Protein AF-A0A220U7V9-F1 (afdb_monomer_lite)

Sequence (89 aa):
MDNRTKSLIGYGMEAVGQTMSAVANTPSAVRDKKLSSQLELWGNVLQGTGTALIADSEEELSFERLGNQLQSIGNLVTIMGLIPQLVIR

Radius of gyration: 14.24 Å; chains: 1; bounding box: 36×23×40 Å

Foldseek 3Di:
DALVVLLVQLVVLLVQLCVLLVQLPDCVNPVDVLSSLVSNLSSLVSNLSSLCSNLVSDPDDDPSSVVSNVSNVVSVVVNVVSVCVNPVD

Secondary structure (DSSP, 8-state):
--HHHHHHHHHHHHHHHHHHHHHHT-TTT---HHHHHHHHHHHHHHHHHHHHHHHHH--S--HHHHHHHHHHHHHHHHHHHHHHHHH--

Organism: NCBI:txid2017483

Structure (mmCIF, N/CA/C/O backbone):
data_AF-A0A220U7V9-F1
#
_entry.id   AF-A0A220U7V9-F1
#
loop_
_atom_site.group_PDB
_atom_site.id
_atom_site.type_symbol
_atom_site.label_atom_id
_atom_site.label_alt_id
_atom_site.label_comp_id
_atom_site.label_asym_id
_atom_site.label_entity_id
_atom_site.label_seq_id
_atom_site.pdbx_PDB_ins_code
_atom_site.Cartn_x
_atom_site.Cartn_y
_atom_site.Cartn_z
_atom_site.occupancy
_atom_site.B_iso_or_equiv
_atom_site.auth_seq_id
_atom_site.auth_comp_id
_atom_site.auth_asym_id
_atom_site.auth_atom_id
_atom_site.pdbx_PDB_model_num
ATOM 1 N N . MET A 1 1 ? 5.655 -14.953 -14.382 1.00 85.44 1 MET A N 1
ATOM 2 C CA . MET A 1 1 ? 4.628 -14.030 -14.906 1.00 85.44 1 MET A CA 1
ATOM 3 C C . MET A 1 1 ? 5.354 -12.975 -15.713 1.00 85.44 1 MET A C 1
ATOM 5 O O . MET A 1 1 ? 6.400 -12.543 -15.250 1.00 85.44 1 MET A O 1
ATOM 9 N N . ASP A 1 2 ? 4.874 -12.632 -16.905 1.00 96.62 2 ASP A N 1
ATOM 10 C CA . ASP A 1 2 ? 5.472 -11.571 -17.721 1.00 96.62 2 ASP A CA 1
ATOM 11 C C . ASP A 1 2 ? 5.160 -10.176 -17.149 1.00 96.62 2 ASP A C 1
ATOM 13 O O . ASP A 1 2 ? 4.224 -10.012 -16.358 1.00 96.62 2 ASP A O 1
ATOM 17 N N . ASN A 1 3 ? 5.932 -9.172 -17.568 1.00 97.12 3 ASN A N 1
ATOM 18 C CA . ASN A 1 3 ? 5.841 -7.808 -17.047 1.00 97.12 3 ASN A CA 1
ATOM 19 C C . ASN A 1 3 ? 4.473 -7.162 -17.297 1.00 97.12 3 ASN A C 1
ATOM 21 O O . ASN A 1 3 ? 3.952 -6.472 -16.423 1.00 97.12 3 ASN A O 1
ATOM 25 N N . ARG A 1 4 ? 3.820 -7.455 -18.428 1.00 97.25 4 ARG A N 1
ATOM 26 C CA . ARG A 1 4 ? 2.489 -6.909 -18.725 1.00 97.25 4 ARG A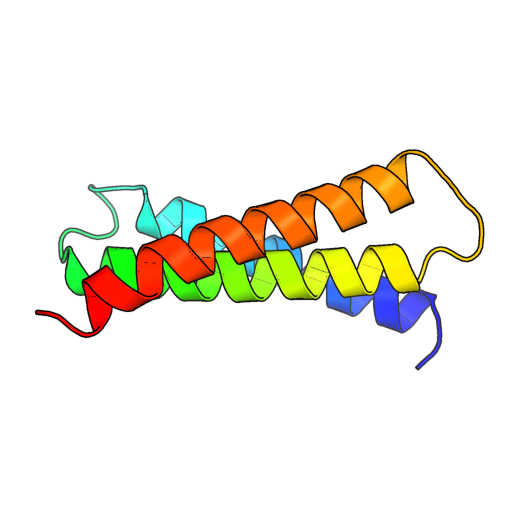 CA 1
ATOM 27 C C . ARG A 1 4 ? 1.435 -7.472 -17.778 1.00 97.25 4 ARG A C 1
ATOM 29 O O . ARG A 1 4 ? 0.645 -6.709 -17.224 1.00 97.25 4 ARG A O 1
ATOM 36 N N . THR A 1 5 ? 1.427 -8.785 -17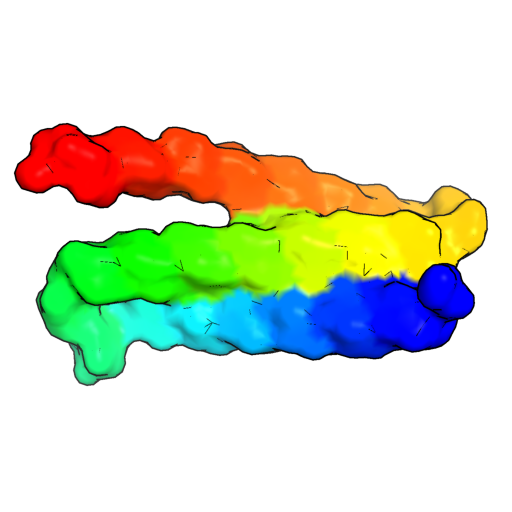.565 1.00 98.00 5 THR A N 1
ATOM 37 C CA . THR A 1 5 ? 0.501 -9.409 -16.607 1.00 98.00 5 THR A CA 1
ATOM 38 C C . THR A 1 5 ? 0.781 -8.928 -15.182 1.00 98.00 5 THR A C 1
ATOM 40 O O . THR A 1 5 ? -0.151 -8.657 -14.425 1.00 98.00 5 THR A O 1
ATOM 43 N N . LYS A 1 6 ? 2.059 -8.753 -14.828 1.00 97.69 6 LYS A N 1
ATOM 44 C CA . LYS A 1 6 ? 2.471 -8.245 -13.517 1.00 97.69 6 LYS A CA 1
ATOM 45 C C . LYS A 1 6 ? 1.981 -6.824 -13.252 1.00 97.69 6 LYS A C 1
ATOM 47 O O . LYS A 1 6 ? 1.374 -6.588 -12.210 1.00 97.69 6 LYS A O 1
ATOM 52 N N . SER A 1 7 ? 2.192 -5.927 -14.211 1.00 97.88 7 SER A N 1
ATOM 53 C CA . SER A 1 7 ? 1.713 -4.546 -14.172 1.00 97.88 7 SER A CA 1
ATOM 54 C C . SER A 1 7 ? 0.186 -4.488 -14.069 1.00 97.88 7 SER A C 1
ATOM 56 O O . SER A 1 7 ? -0.349 -3.795 -13.207 1.00 97.88 7 SER A O 1
ATOM 58 N N . LEU A 1 8 ? -0.532 -5.294 -14.862 1.00 98.38 8 LEU A N 1
ATOM 59 C CA . LEU A 1 8 ? -1.997 -5.326 -14.845 1.00 98.38 8 LEU A CA 1
ATOM 60 C C . LEU A 1 8 ? -2.563 -5.753 -13.482 1.00 98.38 8 LEU A C 1
ATOM 62 O O . LEU A 1 8 ? -3.487 -5.120 -12.971 1.00 98.38 8 LEU A O 1
ATOM 66 N N . ILE A 1 9 ? -2.009 -6.812 -12.884 1.00 98.56 9 ILE A N 1
ATOM 67 C CA . ILE A 1 9 ? -2.399 -7.239 -11.533 1.00 98.56 9 ILE A CA 1
ATOM 68 C C . ILE A 1 9 ? -2.020 -6.165 -10.514 1.00 98.56 9 ILE A C 1
ATOM 70 O O . ILE A 1 9 ? -2.825 -5.858 -9.637 1.00 98.56 9 ILE A O 1
ATOM 74 N N . GLY A 1 10 ? -0.833 -5.570 -10.650 1.00 98.62 10 GLY A N 1
ATOM 75 C CA . GLY A 1 10 ? -0.350 -4.508 -9.777 1.00 98.62 10 GLY A CA 1
ATOM 76 C C . GLY A 1 10 ? -1.292 -3.304 -9.729 1.00 98.62 10 GLY A C 1
ATOM 77 O O . GLY A 1 10 ? -1.773 -2.959 -8.650 1.00 98.62 10 GLY A O 1
ATOM 78 N N . TYR A 1 11 ? -1.654 -2.744 -10.887 1.00 98.69 11 TYR A N 1
ATOM 79 C CA . TYR A 1 11 ? -2.620 -1.642 -10.976 1.00 98.69 11 TYR A CA 1
ATOM 80 C C . TYR A 1 11 ? -4.012 -2.042 -10.477 1.00 98.69 11 TYR A C 1
ATOM 82 O O . TYR A 1 11 ? -4.690 -1.245 -9.832 1.00 98.69 11 TYR A O 1
ATOM 90 N N . GLY A 1 12 ? -4.447 -3.282 -10.726 1.00 98.75 12 GLY A N 1
ATOM 91 C CA . GLY A 1 12 ? -5.713 -3.788 -10.193 1.00 98.75 12 GLY A CA 1
ATOM 92 C C . GLY A 1 12 ? -5.733 -3.819 -8.661 1.00 98.75 12 GLY A C 1
ATOM 93 O O . GLY A 1 12 ? -6.688 -3.347 -8.043 1.00 98.75 12 GLY A O 1
ATOM 94 N N . MET A 1 13 ? -4.667 -4.332 -8.040 1.00 98.75 13 MET A N 1
ATOM 95 C CA . MET A 1 13 ? -4.520 -4.347 -6.582 1.00 98.75 13 MET A CA 1
ATOM 96 C C . MET A 1 13 ? -4.442 -2.931 -6.014 1.00 98.75 13 MET A C 1
ATOM 98 O O . MET A 1 13 ? -5.112 -2.639 -5.024 1.00 98.75 13 MET A O 1
ATOM 102 N N . GLU A 1 14 ? -3.682 -2.045 -6.658 1.00 98.75 14 GLU A N 1
ATOM 103 C CA . GLU A 1 14 ? -3.576 -0.652 -6.237 1.00 98.75 14 GLU A CA 1
ATOM 104 C C . GLU A 1 14 ? -4.937 0.050 -6.267 1.00 98.75 14 GLU A C 1
ATOM 106 O O . GLU A 1 14 ? -5.343 0.637 -5.265 1.00 98.75 14 GLU A O 1
ATOM 111 N N . ALA A 1 15 ? -5.688 -0.077 -7.363 1.00 98.75 15 ALA A N 1
ATOM 112 C CA . ALA A 1 15 ? -6.999 0.551 -7.512 1.00 98.75 15 ALA A CA 1
ATOM 113 C C . ALA A 1 15 ? -8.018 0.053 -6.472 1.00 98.75 15 ALA A C 1
ATOM 115 O O . ALA A 1 15 ? -8.745 0.852 -5.867 1.00 98.75 15 ALA A O 1
ATOM 116 N N . VAL A 1 16 ? -8.062 -1.262 -6.222 1.00 98.75 16 VAL A N 1
ATOM 117 C CA . VAL A 1 16 ? -8.923 -1.833 -5.174 1.00 98.75 16 VAL A CA 1
ATOM 118 C C . VAL A 1 16 ? -8.500 -1.309 -3.804 1.00 98.75 16 VAL A C 1
ATOM 120 O O . VAL A 1 16 ? -9.350 -0.875 -3.026 1.00 98.75 16 VAL A O 1
ATOM 123 N N . GLY A 1 17 ? -7.197 -1.289 -3.521 1.00 98.69 17 GLY A N 1
ATOM 124 C CA . GLY A 1 17 ? -6.678 -0.802 -2.251 1.00 98.69 17 GLY A CA 1
ATOM 125 C C . GLY A 1 17 ? -6.970 0.683 -2.012 1.00 98.69 17 GLY A C 1
ATOM 126 O O . GLY A 1 17 ? -7.450 1.030 -0.932 1.00 98.69 17 GLY A O 1
ATOM 127 N N . GLN A 1 18 ? -6.782 1.542 -3.022 1.00 98.50 18 GLN A N 1
ATOM 128 C CA . GLN A 1 18 ? -7.126 2.969 -2.952 1.00 98.50 18 GLN A CA 1
ATOM 129 C C . GLN A 1 18 ? -8.621 3.164 -2.677 1.00 98.50 18 GLN A C 1
ATOM 131 O O . GLN A 1 18 ? -9.005 3.978 -1.838 1.00 98.50 18 GLN A O 1
ATOM 136 N N . THR A 1 19 ? -9.473 2.370 -3.331 1.00 98.50 19 THR A N 1
ATOM 137 C CA . THR A 1 19 ? -10.924 2.415 -3.110 1.00 98.50 19 THR A CA 1
ATOM 138 C C . THR A 1 19 ? -11.281 2.017 -1.677 1.00 98.50 19 THR A C 1
ATOM 140 O O . THR A 1 19 ? -12.082 2.691 -1.029 1.00 98.50 19 THR A O 1
ATOM 143 N N . MET A 1 20 ? -10.666 0.955 -1.147 1.00 98.38 20 MET A N 1
ATOM 144 C CA . MET A 1 20 ? -10.883 0.518 0.236 1.00 98.38 20 MET A CA 1
ATOM 145 C C . MET A 1 20 ? -10.450 1.579 1.251 1.00 98.38 20 MET A C 1
ATOM 147 O O . MET A 1 20 ? -11.228 1.885 2.155 1.00 98.38 20 MET A O 1
ATOM 151 N N . SER A 1 21 ? -9.270 2.182 1.079 1.00 98.00 21 SER A N 1
ATOM 152 C CA . SER A 1 21 ? -8.801 3.285 1.930 1.00 98.00 21 SER A CA 1
ATOM 153 C C . SER A 1 21 ? -9.715 4.512 1.834 1.00 98.00 21 SER A C 1
ATOM 155 O O . SER A 1 21 ? -10.044 5.128 2.848 1.00 98.00 21 SER A O 1
ATOM 157 N N . ALA A 1 22 ? -10.213 4.857 0.644 1.00 98.06 22 ALA A N 1
ATOM 158 C CA . ALA A 1 22 ? -11.168 5.956 0.489 1.00 98.06 22 ALA A CA 1
ATOM 159 C C . ALA A 1 22 ? -12.480 5.695 1.256 1.00 98.06 22 ALA A C 1
ATOM 161 O O . ALA A 1 22 ? -12.987 6.580 1.953 1.00 98.06 22 ALA A O 1
ATOM 162 N N . VAL A 1 23 ? -13.007 4.467 1.185 1.00 97.94 23 VAL A N 1
ATOM 163 C CA . VAL A 1 23 ? -14.198 4.053 1.947 1.00 97.94 23 VAL A CA 1
ATOM 164 C C . VAL A 1 23 ? -13.924 4.072 3.454 1.00 97.94 23 VAL A C 1
ATOM 166 O O . VAL A 1 23 ? -14.743 4.594 4.212 1.00 97.94 23 VAL A O 1
ATOM 169 N N . ALA A 1 24 ? -12.770 3.561 3.892 1.00 96.88 24 ALA A N 1
ATOM 170 C CA . ALA A 1 24 ? -12.361 3.537 5.296 1.00 96.88 24 ALA A CA 1
ATOM 171 C C . ALA A 1 24 ? -12.310 4.938 5.923 1.00 96.88 24 ALA A C 1
ATOM 173 O O . ALA A 1 24 ? -12.745 5.121 7.063 1.00 96.88 24 ALA A O 1
ATOM 174 N N . ASN A 1 25 ? -11.824 5.918 5.157 1.00 95.69 25 ASN A N 1
ATOM 175 C CA . ASN A 1 25 ? -11.661 7.308 5.579 1.00 95.69 25 ASN A CA 1
ATOM 176 C C . ASN A 1 25 ? -12.908 8.179 5.351 1.00 95.69 25 ASN A C 1
ATOM 178 O O . ASN A 1 25 ? -12.848 9.389 5.566 1.00 95.69 25 ASN A O 1
ATOM 182 N N . THR A 1 26 ? -14.045 7.595 4.951 1.00 97.38 26 THR A N 1
ATOM 183 C CA . THR A 1 26 ? -15.318 8.307 4.755 1.00 97.38 26 THR A CA 1
ATOM 184 C C . THR A 1 26 ? -16.295 7.981 5.898 1.00 97.38 26 THR A C 1
ATOM 186 O O . THR A 1 26 ? -16.981 6.956 5.844 1.00 97.38 26 THR A O 1
ATOM 189 N N . PRO A 1 27 ? -16.443 8.843 6.930 1.00 90.94 27 PRO A N 1
ATOM 190 C CA . PRO A 1 27 ? -17.253 8.525 8.115 1.00 90.94 27 PRO A CA 1
ATOM 191 C C . PRO A 1 27 ? -18.744 8.299 7.830 1.00 90.94 27 PRO A C 1
ATOM 193 O O . PRO A 1 27 ? -19.427 7.614 8.591 1.00 90.94 27 PRO A O 1
ATOM 196 N N . SER A 1 28 ? -19.270 8.883 6.748 1.00 95.06 28 SER A N 1
ATOM 197 C CA . SER A 1 28 ? -20.646 8.651 6.294 1.00 95.06 28 SER A CA 1
ATOM 198 C C . SER A 1 28 ? -20.845 7.262 5.679 1.00 95.06 28 SER A C 1
ATOM 200 O O . SER A 1 28 ? -21.964 6.757 5.718 1.00 95.06 28 SER A O 1
ATOM 202 N N . ALA A 1 29 ? -19.785 6.638 5.154 1.00 93.94 29 ALA A N 1
ATOM 203 C CA . ALA A 1 29 ? -19.814 5.289 4.591 1.00 93.94 29 ALA A CA 1
ATOM 204 C C . ALA A 1 29 ? -19.564 4.219 5.665 1.00 93.94 29 ALA A C 1
ATOM 206 O O . ALA A 1 29 ? -20.261 3.206 5.698 1.00 93.94 29 ALA A O 1
ATOM 207 N N . VAL A 1 30 ? -18.606 4.451 6.571 1.00 94.81 30 VAL A N 1
ATOM 208 C CA . VAL A 1 30 ? -18.236 3.499 7.630 1.00 94.81 30 VAL A CA 1
ATOM 209 C C . VAL A 1 30 ? -18.203 4.201 8.985 1.00 94.81 30 VAL A C 1
ATOM 211 O O . VAL A 1 30 ? -17.301 4.975 9.290 1.00 94.81 30 VAL A O 1
ATOM 214 N N . ARG A 1 31 ? -19.200 3.907 9.828 1.00 93.50 31 ARG A N 1
ATOM 215 C CA . ARG A 1 31 ? -19.321 4.487 11.182 1.00 93.50 31 ARG A CA 1
ATOM 216 C C . ARG A 1 31 ? -18.605 3.656 12.250 1.00 93.50 31 ARG A C 1
ATOM 218 O O . ARG A 1 31 ? -18.230 4.186 13.294 1.00 93.50 31 ARG A O 1
ATOM 225 N N . ASP A 1 32 ? -18.432 2.360 11.999 1.00 94.69 32 ASP A N 1
ATOM 226 C CA . ASP A 1 32 ? -17.705 1.457 12.887 1.00 94.69 32 ASP A CA 1
ATOM 227 C C . ASP A 1 32 ? -16.195 1.708 12.757 1.00 94.69 32 ASP A C 1
ATOM 229 O O . ASP A 1 32 ? -15.589 1.472 11.711 1.00 94.69 32 ASP A O 1
ATOM 233 N N . LYS A 1 33 ? -15.579 2.172 13.849 1.00 91.88 33 LYS A N 1
ATOM 234 C CA . LYS A 1 33 ? -14.144 2.481 13.893 1.00 91.88 33 LYS A CA 1
ATOM 235 C C . LYS A 1 33 ? -13.260 1.250 13.679 1.00 91.88 33 LYS A C 1
ATOM 237 O O . LYS A 1 33 ? -12.187 1.388 13.107 1.00 91.88 33 LYS A O 1
ATOM 242 N N . LYS A 1 34 ? -13.678 0.065 14.134 1.00 92.38 34 LYS A N 1
ATOM 243 C CA . LYS A 1 34 ? -12.928 -1.182 13.933 1.00 92.38 34 LYS A CA 1
ATOM 244 C C . LYS A 1 34 ? -12.968 -1.588 12.465 1.00 92.38 34 LYS A C 1
ATOM 246 O O . LYS A 1 34 ? -11.922 -1.909 11.908 1.00 92.38 34 LYS A O 1
ATOM 251 N N . LEU A 1 35 ? -14.144 -1.520 11.837 1.00 94.56 35 LEU A N 1
ATOM 252 C CA . LEU A 1 35 ? -14.283 -1.805 10.408 1.00 94.56 35 LEU A CA 1
ATOM 253 C C . LEU A 1 35 ? -13.495 -0.800 9.555 1.00 94.56 35 LEU A C 1
ATOM 255 O O . LEU A 1 35 ? -12.789 -1.212 8.642 1.00 94.56 35 LEU A O 1
ATOM 259 N N . SER A 1 36 ? -13.553 0.493 9.890 1.00 96.06 36 SER A N 1
ATOM 260 C CA . SER A 1 36 ? -12.754 1.537 9.230 1.00 96.06 36 SER A CA 1
ATOM 261 C C . SER A 1 36 ? -11.253 1.224 9.312 1.00 96.06 36 SER A C 1
ATOM 263 O O . SER A 1 36 ? -10.599 1.133 8.277 1.00 96.06 36 SER A O 1
ATOM 265 N N . SER A 1 37 ? -10.712 0.918 10.499 1.00 95.69 37 SER A N 1
ATOM 266 C CA . SER A 1 37 ? -9.293 0.551 10.640 1.00 95.69 37 SER A CA 1
ATOM 267 C C . SER A 1 37 ? -8.910 -0.734 9.892 1.00 95.69 37 SER A C 1
ATOM 269 O O . SER A 1 37 ? -7.791 -0.838 9.395 1.00 95.69 37 SER A O 1
ATOM 271 N N . GLN A 1 38 ? -9.811 -1.716 9.792 1.00 96.12 38 GLN A N 1
ATOM 272 C CA . GLN A 1 38 ? -9.561 -2.941 9.022 1.00 96.12 38 GLN A CA 1
ATOM 273 C C . GLN A 1 38 ? -9.553 -2.687 7.512 1.00 96.12 38 GLN A C 1
ATOM 275 O O . GLN A 1 38 ? -8.686 -3.213 6.816 1.00 96.12 38 GLN A O 1
ATOM 280 N N . LEU A 1 39 ? -10.493 -1.885 7.007 1.00 97.62 39 LEU A N 1
ATOM 281 C CA . LEU A 1 39 ? -10.536 -1.494 5.598 1.00 97.62 39 LEU A CA 1
ATOM 282 C C . LEU A 1 39 ? -9.310 -0.663 5.220 1.00 97.62 39 LEU A C 1
ATOM 284 O O . LEU A 1 39 ? -8.731 -0.904 4.166 1.00 97.62 39 LEU A O 1
ATOM 288 N N . GLU A 1 40 ? -8.874 0.238 6.101 1.00 97.88 40 GLU A N 1
ATOM 289 C CA . GLU A 1 40 ? -7.650 1.014 5.906 1.00 97.88 40 GLU A CA 1
ATOM 290 C C . GLU A 1 40 ? -6.413 0.104 5.871 1.00 97.88 40 GLU A C 1
ATOM 292 O O . GLU A 1 40 ? -5.580 0.232 4.973 1.00 97.88 40 GLU A O 1
ATOM 297 N N . LEU A 1 41 ? -6.312 -0.869 6.788 1.00 98.06 41 LEU A N 1
ATOM 298 C CA . LEU A 1 41 ? -5.210 -1.836 6.801 1.00 98.06 41 LEU A CA 1
ATOM 299 C C . LEU A 1 41 ? -5.138 -2.615 5.481 1.00 98.06 41 LEU A C 1
ATOM 301 O O . LEU A 1 41 ? -4.086 -2.653 4.845 1.00 98.06 41 LEU A O 1
ATOM 305 N N . TRP A 1 42 ? -6.247 -3.223 5.058 1.00 98.38 42 TRP A N 1
ATOM 306 C CA . TRP A 1 42 ? -6.281 -3.997 3.816 1.00 98.38 42 TRP A CA 1
ATOM 307 C C . TRP A 1 42 ? -6.097 -3.122 2.573 1.00 98.38 42 TRP A C 1
ATOM 309 O O . TRP A 1 42 ? -5.432 -3.550 1.630 1.00 98.38 42 TRP A O 1
ATOM 319 N N . GLY A 1 43 ? -6.609 -1.889 2.591 1.00 98.62 43 GLY A N 1
ATOM 320 C CA . GLY A 1 43 ? -6.391 -0.903 1.538 1.00 98.62 43 GLY A CA 1
ATOM 321 C C . GLY A 1 43 ? -4.909 -0.598 1.328 1.00 98.62 43 GLY A C 1
ATOM 322 O O . GLY A 1 43 ? -4.431 -0.649 0.193 1.00 98.62 43 GLY A O 1
ATOM 323 N N . ASN A 1 44 ? -4.160 -0.377 2.414 1.00 98.62 44 ASN A N 1
ATOM 324 C CA . ASN A 1 44 ? -2.712 -0.151 2.354 1.00 98.62 44 ASN A CA 1
ATOM 325 C C . ASN A 1 44 ? -1.938 -1.424 1.966 1.00 98.62 44 ASN A C 1
ATOM 327 O O . ASN A 1 44 ? -0.967 -1.343 1.218 1.00 98.62 44 ASN A O 1
ATOM 331 N N . VAL A 1 45 ? -2.361 -2.616 2.413 1.00 98.62 45 VAL A N 1
ATOM 332 C CA . VAL A 1 45 ? -1.739 -3.894 1.994 1.00 98.62 45 VAL A CA 1
ATOM 333 C C . VAL A 1 45 ? -1.846 -4.085 0.481 1.00 98.62 45 VAL A C 1
ATOM 335 O O . VAL A 1 45 ? -0.852 -4.416 -0.174 1.00 98.62 45 VAL A O 1
ATOM 338 N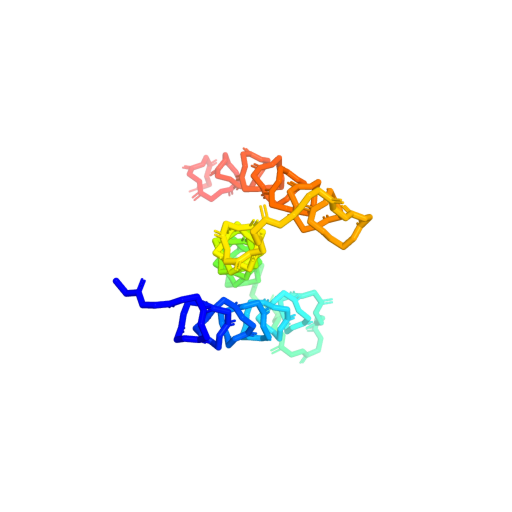 N . LEU A 1 46 ? -3.033 -3.859 -0.085 1.00 98.81 46 LEU A N 1
ATOM 339 C CA . LEU A 1 46 ? -3.271 -4.011 -1.519 1.00 98.81 46 LEU A CA 1
ATOM 340 C C . LEU A 1 46 ? -2.526 -2.953 -2.340 1.00 98.81 46 LEU A C 1
ATOM 342 O O . LEU A 1 46 ? -1.878 -3.316 -3.318 1.00 98.81 46 LEU A O 1
ATOM 346 N N . GLN A 1 47 ? -2.533 -1.687 -1.911 1.00 98.69 47 GLN A N 1
ATOM 347 C CA . GLN A 1 47 ? -1.748 -0.621 -2.547 1.00 98.69 47 GLN A CA 1
ATOM 348 C C . GLN A 1 47 ? -0.246 -0.892 -2.483 1.00 98.69 47 GLN A C 1
ATOM 350 O O . GLN A 1 47 ? 0.431 -0.841 -3.508 1.00 98.69 47 GLN A O 1
ATOM 355 N N . GLY A 1 48 ? 0.284 -1.241 -1.308 1.00 98.69 48 GLY A N 1
ATOM 356 C CA . GLY A 1 48 ? 1.710 -1.508 -1.132 1.00 98.69 48 GLY A CA 1
ATOM 357 C C . GLY A 1 48 ? 2.195 -2.704 -1.948 1.00 98.69 48 GLY A C 1
ATOM 358 O O . GLY A 1 48 ? 3.280 -2.660 -2.529 1.00 98.69 48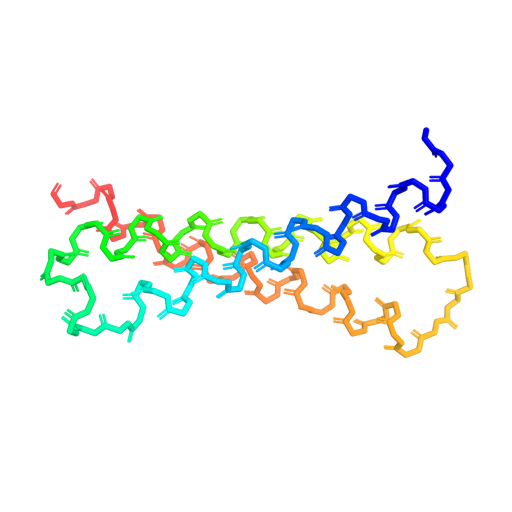 GLY A O 1
ATOM 359 N N . THR A 1 49 ? 1.370 -3.747 -2.057 1.00 98.56 49 THR A N 1
ATOM 360 C CA . THR A 1 49 ? 1.679 -4.916 -2.890 1.00 98.56 49 THR A CA 1
ATOM 361 C C . THR A 1 49 ? 1.543 -4.592 -4.377 1.00 98.56 49 THR A C 1
ATOM 363 O O . THR A 1 49 ? 2.417 -4.951 -5.162 1.00 98.56 49 THR A O 1
ATOM 366 N N . GLY A 1 50 ? 0.473 -3.894 -4.771 1.00 98.62 50 GLY A N 1
ATOM 367 C CA . GLY A 1 50 ? 0.211 -3.525 -6.161 1.00 98.62 50 GLY A CA 1
ATOM 368 C C . GLY A 1 50 ? 1.324 -2.662 -6.750 1.00 98.62 50 GLY A C 1
ATOM 369 O O . GLY A 1 50 ? 1.877 -2.988 -7.796 1.00 98.62 50 GLY A O 1
ATOM 370 N N . THR A 1 51 ? 1.737 -1.636 -6.013 1.00 98.56 51 THR A N 1
ATOM 371 C CA . THR A 1 51 ? 2.806 -0.700 -6.406 1.00 98.56 51 THR A CA 1
ATOM 372 C C . THR A 1 51 ? 4.182 -1.361 -6.435 1.00 98.56 51 THR A C 1
ATOM 374 O O . THR A 1 51 ? 4.969 -1.098 -7.342 1.00 98.56 51 THR A O 1
ATOM 377 N N . ALA A 1 52 ? 4.452 -2.324 -5.545 1.00 98.44 52 ALA A N 1
ATOM 378 C CA . ALA A 1 52 ? 5.648 -3.162 -5.644 1.00 98.44 52 ALA A CA 1
ATOM 379 C C . ALA A 1 52 ? 5.643 -4.050 -6.902 1.00 98.44 52 ALA A C 1
ATOM 381 O O . ALA A 1 52 ? 6.680 -4.219 -7.544 1.00 98.44 52 ALA A O 1
ATOM 382 N N . LEU A 1 53 ? 4.487 -4.617 -7.276 1.00 98.50 53 LEU A N 1
ATOM 383 C CA . LEU A 1 53 ? 4.361 -5.408 -8.503 1.00 98.50 53 LEU A CA 1
ATOM 384 C C . LEU A 1 53 ? 4.578 -4.544 -9.751 1.00 98.50 53 LEU A C 1
ATOM 386 O O . LEU A 1 53 ? 5.287 -4.994 -10.650 1.00 98.50 53 LEU A O 1
ATOM 390 N N . ILE A 1 54 ? 4.021 -3.327 -9.789 1.00 98.56 54 ILE A N 1
ATOM 391 C CA . ILE A 1 54 ? 4.227 -2.371 -10.890 1.00 98.56 54 ILE A CA 1
ATOM 392 C C . ILE A 1 54 ? 5.717 -2.021 -10.994 1.00 98.56 54 ILE A C 1
ATOM 394 O O . ILE A 1 54 ? 6.315 -2.244 -12.045 1.00 98.56 54 ILE A O 1
ATOM 398 N N . ALA A 1 55 ? 6.350 -1.616 -9.889 1.00 98.25 55 ALA A N 1
ATOM 399 C CA . ALA A 1 55 ? 7.770 -1.265 -9.869 1.00 98.25 55 ALA A CA 1
ATOM 400 C C . ALA A 1 55 ? 8.705 -2.406 -10.303 1.00 98.25 55 ALA A C 1
ATOM 402 O O . ALA A 1 55 ? 9.783 -2.154 -10.843 1.00 98.25 55 ALA A O 1
ATOM 403 N N . ASP A 1 56 ? 8.342 -3.660 -10.029 1.00 97.81 56 ASP A N 1
ATOM 404 C CA . ASP A 1 56 ? 9.132 -4.819 -10.459 1.00 97.81 56 ASP A CA 1
ATOM 405 C C . ASP A 1 56 ? 8.821 -5.252 -11.901 1.00 97.81 56 ASP A C 1
ATOM 407 O O . ASP A 1 56 ? 9.600 -5.984 -12.500 1.00 97.81 56 ASP A O 1
ATOM 411 N N . SER A 1 57 ? 7.705 -4.794 -12.478 1.00 97.88 57 SER A N 1
ATOM 412 C CA . SER A 1 57 ? 7.399 -4.987 -13.903 1.00 97.88 57 SER A CA 1
ATOM 413 C C . SER A 1 57 ? 8.106 -3.986 -14.823 1.00 97.88 57 SER A C 1
ATOM 415 O O . SER A 1 57 ? 8.205 -4.226 -16.025 1.00 97.88 57 SER A O 1
ATOM 417 N N . GLU A 1 58 ? 8.603 -2.879 -14.271 1.00 96.75 58 GLU A N 1
ATOM 418 C CA . GLU A 1 58 ? 9.378 -1.872 -14.992 1.00 96.75 58 GLU A CA 1
ATOM 419 C C . GLU A 1 58 ? 10.845 -2.312 -15.111 1.00 96.75 58 GLU A C 1
ATOM 421 O O . GLU A 1 58 ? 11.563 -2.423 -14.116 1.00 96.75 58 GLU A O 1
ATOM 426 N N . GLU A 1 59 ? 11.304 -2.570 -16.337 1.00 92.62 59 GLU A N 1
ATOM 427 C CA . GLU A 1 59 ? 12.653 -3.097 -16.587 1.00 92.62 59 GLU A CA 1
ATOM 428 C C . GLU A 1 59 ? 13.740 -2.045 -16.330 1.00 92.62 59 GLU A C 1
ATOM 430 O O . GLU A 1 59 ? 14.740 -2.317 -15.658 1.00 92.62 59 GLU A O 1
ATOM 435 N N . GLU A 1 60 ? 13.519 -0.822 -16.805 1.00 94.38 60 GLU A N 1
ATOM 436 C CA . GLU A 1 60 ? 14.459 0.287 -16.667 1.00 94.38 60 GLU A CA 1
ATOM 437 C C . GLU A 1 60 ? 14.269 1.044 -15.346 1.00 94.38 60 GLU A C 1
ATOM 439 O O . GLU A 1 60 ? 13.247 0.940 -14.663 1.00 94.38 60 GLU A O 1
ATOM 444 N N . LEU A 1 61 ? 15.286 1.808 -14.948 1.00 94.38 61 LEU A N 1
ATOM 445 C CA . LEU A 1 61 ? 15.136 2.777 -13.868 1.00 94.38 61 LEU A CA 1
ATOM 446 C C . LEU A 1 61 ? 14.422 4.013 -14.415 1.00 94.38 61 LEU A C 1
ATOM 448 O O . LEU A 1 61 ? 14.946 4.705 -15.284 1.00 94.38 61 LEU A O 1
ATOM 452 N N . SER A 1 62 ? 13.244 4.300 -13.872 1.00 96.69 62 SER A N 1
ATOM 453 C CA . SER A 1 62 ? 12.424 5.452 -14.229 1.00 96.69 62 SER A CA 1
ATOM 454 C C . SER A 1 62 ? 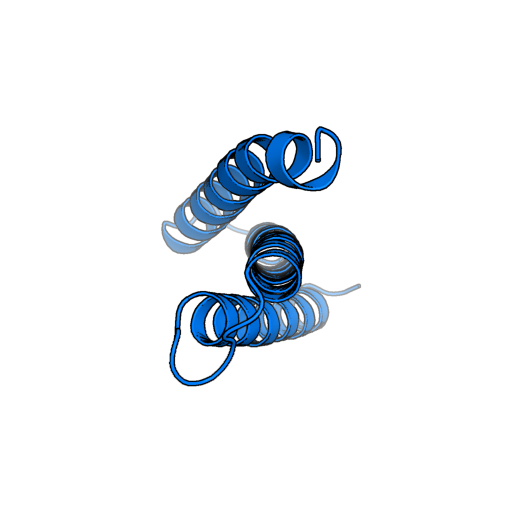11.983 6.196 -12.960 1.00 96.69 62 SER A C 1
ATOM 456 O O . SER A 1 62 ? 12.038 5.660 -11.847 1.00 96.69 62 SER A O 1
ATOM 458 N N . PHE A 1 63 ? 11.529 7.443 -13.106 1.00 97.88 63 PHE A N 1
ATOM 459 C CA . PHE A 1 63 ? 10.894 8.152 -11.990 1.00 97.88 63 PHE A CA 1
ATOM 460 C C . PHE A 1 63 ? 9.579 7.496 -11.557 1.00 97.88 63 PHE A C 1
ATOM 462 O O . PHE A 1 63 ? 9.227 7.583 -10.383 1.00 97.88 63 PHE A O 1
ATOM 469 N N . GLU A 1 64 ? 8.889 6.813 -12.472 1.00 97.12 64 GLU A N 1
ATOM 470 C CA . GLU A 1 64 ? 7.686 6.041 -12.164 1.00 97.12 64 GLU A CA 1
ATOM 471 C C . GLU A 1 64 ? 8.030 4.855 -11.255 1.00 97.12 64 GLU A C 1
ATOM 473 O O . GLU A 1 64 ? 7.484 4.756 -10.157 1.00 97.12 64 GLU A O 1
ATOM 478 N N . ARG A 1 65 ? 9.053 4.065 -11.606 1.00 98.06 65 ARG A N 1
ATOM 479 C CA . ARG A 1 65 ? 9.562 2.952 -10.796 1.00 98.06 65 ARG A CA 1
ATOM 480 C C . ARG A 1 65 ? 9.930 3.386 -9.388 1.00 98.06 65 ARG A C 1
ATOM 482 O O . ARG A 1 65 ? 9.568 2.725 -8.416 1.00 98.06 65 ARG A O 1
ATOM 489 N N . LEU A 1 66 ? 10.662 4.495 -9.272 1.00 98.38 66 LEU A N 1
ATOM 490 C CA . LEU A 1 66 ? 11.056 5.053 -7.977 1.00 98.38 66 LEU A CA 1
ATOM 491 C C . LEU A 1 66 ? 9.840 5.535 -7.178 1.00 98.38 66 LEU A C 1
ATOM 493 O O . LEU A 1 66 ? 9.776 5.296 -5.972 1.00 98.38 66 LEU A O 1
ATOM 497 N N . GLY A 1 67 ? 8.868 6.169 -7.837 1.00 98.44 67 GLY A N 1
ATOM 498 C CA . GLY A 1 67 ? 7.602 6.570 -7.223 1.00 98.44 67 GLY A CA 1
ATOM 499 C C . GLY A 1 67 ? 6.817 5.373 -6.686 1.00 98.44 67 GLY A C 1
ATOM 500 O O . GLY A 1 67 ? 6.419 5.376 -5.523 1.00 98.44 67 GLY A O 1
ATOM 501 N N . ASN A 1 68 ? 6.694 4.317 -7.488 1.00 98.44 68 ASN A N 1
ATOM 502 C CA . ASN A 1 68 ? 6.015 3.073 -7.131 1.00 98.44 68 ASN A CA 1
ATOM 503 C C . ASN A 1 68 ? 6.701 2.363 -5.947 1.00 98.44 68 ASN A C 1
ATOM 505 O O . ASN A 1 68 ? 6.038 1.906 -5.014 1.00 98.44 68 ASN A O 1
ATOM 509 N N . GLN A 1 69 ? 8.039 2.336 -5.915 1.00 98.56 69 GLN A N 1
ATOM 510 C CA . GLN A 1 69 ? 8.796 1.819 -4.765 1.00 98.56 69 GLN A CA 1
ATOM 511 C C . GLN A 1 69 ? 8.566 2.658 -3.503 1.00 98.56 69 GLN A C 1
ATOM 513 O O . GLN A 1 69 ? 8.311 2.105 -2.430 1.00 98.56 69 GLN A O 1
ATOM 518 N N . LEU A 1 70 ? 8.626 3.987 -3.622 1.00 98.69 70 LEU A N 1
ATOM 519 C CA . LEU A 1 70 ? 8.404 4.897 -2.500 1.00 98.69 70 LEU A CA 1
ATOM 520 C C . LEU A 1 70 ? 6.984 4.754 -1.938 1.00 98.69 70 LEU A C 1
ATOM 522 O O . LEU A 1 70 ? 6.807 4.711 -0.721 1.00 98.69 70 LEU A O 1
ATOM 526 N N . GLN A 1 71 ? 5.983 4.624 -2.808 1.00 98.44 71 GLN A N 1
ATOM 527 C CA . GLN A 1 71 ? 4.593 4.401 -2.422 1.00 98.44 71 GLN A CA 1
ATOM 528 C C . GLN A 1 71 ? 4.419 3.056 -1.708 1.00 98.44 71 GLN A C 1
ATOM 530 O O . GLN A 1 71 ? 3.745 2.993 -0.677 1.00 98.44 71 GLN A O 1
ATOM 535 N N . SER A 1 72 ? 5.067 1.992 -2.187 1.00 98.62 72 SER A N 1
ATOM 536 C CA . SER A 1 72 ? 5.056 0.687 -1.522 1.00 98.62 72 SER A CA 1
ATOM 537 C C . SER A 1 72 ? 5.644 0.748 -0.106 1.00 98.62 72 SER A C 1
ATOM 539 O O . SER A 1 72 ? 5.025 0.275 0.852 1.00 98.62 72 SER A O 1
ATOM 541 N N . ILE A 1 73 ? 6.780 1.432 0.058 1.00 98.69 73 ILE A N 1
ATOM 542 C CA . ILE A 1 73 ? 7.396 1.681 1.370 1.00 98.69 73 ILE A CA 1
ATOM 543 C C . ILE A 1 73 ? 6.471 2.519 2.264 1.00 98.69 73 ILE A C 1
ATOM 545 O O . ILE A 1 73 ? 6.284 2.183 3.434 1.00 98.69 73 ILE A O 1
ATOM 549 N N . GLY A 1 74 ? 5.857 3.579 1.733 1.00 98.56 74 GLY A N 1
ATOM 550 C CA . GLY A 1 74 ? 4.911 4.410 2.481 1.00 98.56 74 GLY A CA 1
ATOM 551 C C . GLY A 1 74 ? 3.723 3.607 3.018 1.00 98.56 74 GLY A C 1
ATOM 552 O O . GLY A 1 74 ? 3.388 3.714 4.198 1.00 98.56 74 GLY A O 1
ATOM 553 N N . ASN A 1 75 ? 3.153 2.724 2.193 1.00 98.50 75 ASN A N 1
ATOM 554 C CA . ASN A 1 75 ? 2.085 1.815 2.613 1.00 98.50 75 ASN A CA 1
ATOM 555 C C . ASN A 1 75 ? 2.544 0.860 3.730 1.00 98.50 75 ASN A C 1
ATOM 557 O O . ASN A 1 75 ? 1.802 0.641 4.688 1.00 98.50 75 ASN A O 1
ATOM 561 N N . LEU A 1 76 ? 3.772 0.329 3.666 1.00 97.94 76 LEU A N 1
ATOM 562 C CA . LEU A 1 76 ? 4.335 -0.501 4.742 1.00 97.94 76 LEU A CA 1
ATOM 563 C C . LEU A 1 76 ? 4.442 0.260 6.068 1.00 97.94 76 LEU A C 1
ATOM 565 O O . LEU A 1 76 ? 4.104 -0.291 7.118 1.00 97.94 76 LEU A O 1
ATOM 569 N N . VAL A 1 77 ? 4.861 1.528 6.034 1.00 98.12 77 VAL A N 1
ATOM 570 C CA . VAL A 1 77 ? 4.904 2.383 7.232 1.00 98.12 77 VAL A CA 1
ATOM 571 C C . VAL A 1 77 ? 3.506 2.552 7.833 1.00 98.12 77 VAL A C 1
ATOM 573 O O . VAL A 1 77 ? 3.339 2.376 9.042 1.00 98.12 77 VAL A O 1
ATOM 576 N N . THR A 1 78 ? 2.490 2.806 7.005 1.00 97.19 78 THR A N 1
ATOM 577 C CA . THR A 1 78 ? 1.095 2.902 7.460 1.00 97.19 78 THR A CA 1
ATOM 578 C C . THR A 1 78 ? 0.603 1.591 8.080 1.00 97.19 78 THR A C 1
ATOM 580 O O . THR A 1 78 ? 0.048 1.602 9.180 1.00 97.19 78 THR A O 1
ATOM 583 N N . ILE A 1 79 ? 0.863 0.447 7.436 1.00 97.44 79 ILE A N 1
ATOM 584 C CA . ILE A 1 79 ? 0.501 -0.890 7.943 1.00 97.44 79 ILE A CA 1
ATOM 585 C C . ILE A 1 79 ? 1.100 -1.127 9.334 1.00 97.44 79 ILE A C 1
ATOM 587 O O . ILE A 1 79 ? 0.384 -1.536 10.252 1.00 97.44 79 ILE A O 1
ATOM 591 N N . MET A 1 80 ? 2.389 -0.820 9.517 1.00 96.62 80 MET A N 1
ATOM 592 C CA . MET A 1 80 ? 3.059 -0.952 10.815 1.00 96.62 80 MET A CA 1
ATOM 593 C C . MET A 1 80 ? 2.414 -0.075 11.897 1.00 96.62 80 ME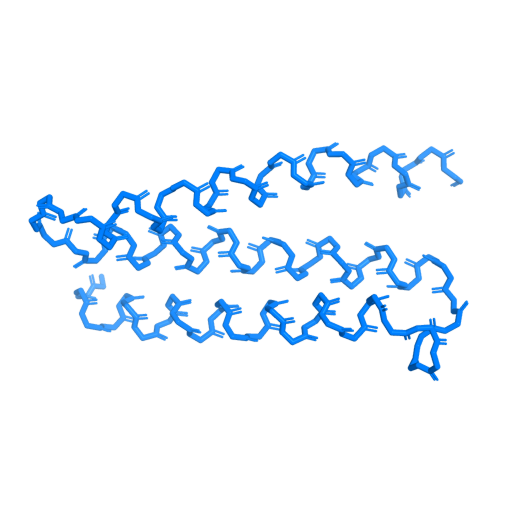T A C 1
ATOM 595 O O . MET A 1 80 ? 2.325 -0.498 13.049 1.00 96.62 80 MET A O 1
ATOM 599 N N . GLY A 1 81 ? 1.916 1.113 11.541 1.00 95.38 81 GLY A N 1
ATOM 600 C CA . GLY A 1 81 ? 1.184 1.990 12.461 1.00 95.38 81 GLY A CA 1
ATOM 601 C C . GLY A 1 81 ? -0.237 1.514 12.800 1.00 95.38 81 GLY A C 1
ATOM 602 O O . GLY A 1 81 ? -0.749 1.828 13.878 1.00 95.38 81 GLY A O 1
ATOM 603 N N . LEU A 1 82 ? -0.881 0.752 11.910 1.00 94.88 82 LEU A N 1
ATOM 604 C CA . LEU A 1 82 ? -2.259 0.270 12.076 1.00 94.88 82 LEU A CA 1
ATOM 605 C C . LEU A 1 82 ? -2.358 -1.030 12.881 1.00 94.88 82 LEU A C 1
ATOM 607 O O . LEU A 1 82 ? -3.289 -1.178 13.673 1.00 94.88 82 LEU A O 1
ATOM 611 N N . ILE A 1 83 ? -1.408 -1.958 12.719 1.00 93.69 83 ILE A N 1
ATOM 612 C CA . ILE A 1 83 ? -1.434 -3.271 13.394 1.00 93.69 83 ILE A CA 1
ATOM 613 C C . ILE A 1 83 ? -1.626 -3.146 14.922 1.00 93.69 83 ILE A C 1
ATOM 615 O O . ILE A 1 83 ? -2.536 -3.794 15.449 1.00 93.69 83 ILE A O 1
ATOM 619 N N . PRO A 1 84 ? -0.879 -2.294 15.656 1.00 90.69 84 PRO A N 1
ATOM 620 C CA . PRO A 1 84 ? -1.066 -2.153 17.102 1.00 90.69 84 PRO A CA 1
ATOM 621 C C . PRO A 1 84 ? -2.480 -1.702 17.493 1.00 90.69 84 PRO A C 1
ATOM 623 O O . PRO A 1 84 ? -3.016 -2.142 18.507 1.00 90.69 84 PRO A O 1
ATOM 626 N N . GLN A 1 85 ? -3.119 -0.866 16.670 1.00 84.88 85 GLN A N 1
ATOM 627 C CA . GLN A 1 85 ? -4.456 -0.326 16.941 1.00 84.88 85 GLN A CA 1
ATOM 628 C C . GLN A 1 85 ? -5.559 -1.385 16.831 1.00 84.88 85 GLN A C 1
ATOM 630 O O . GLN A 1 85 ? -6.635 -1.209 17.404 1.00 84.88 85 GLN A O 1
ATOM 635 N N . LEU A 1 86 ? -5.301 -2.463 16.086 1.00 83.69 86 LEU A N 1
ATOM 636 C CA . LEU A 1 86 ? -6.232 -3.570 15.871 1.00 83.69 86 LEU A CA 1
ATOM 637 C C . LEU A 1 86 ? -6.033 -4.721 16.864 1.00 83.69 86 LEU A C 1
ATOM 639 O O . LEU A 1 86 ? -6.980 -5.468 17.098 1.00 83.69 86 LEU A O 1
ATOM 643 N N . VAL A 1 87 ? -4.828 -4.868 17.426 1.00 78.88 87 VAL A N 1
ATOM 644 C CA . VAL A 1 87 ? -4.467 -5.969 18.339 1.00 78.88 87 VAL A CA 1
ATOM 645 C C . VAL A 1 87 ? -4.613 -5.581 19.813 1.00 78.88 87 VAL A C 1
ATOM 647 O O . VAL A 1 87 ? -4.975 -6.421 20.627 1.00 78.88 87 VAL A O 1
ATOM 650 N N . ILE A 1 88 ? -4.347 -4.321 20.173 1.00 69.25 88 ILE A N 1
ATOM 651 C CA . ILE A 1 88 ? -4.303 -3.854 21.575 1.00 69.25 88 ILE A CA 1
ATOM 652 C C . ILE A 1 88 ? -5.679 -3.307 22.030 1.00 69.25 88 ILE A C 1
ATOM 654 O O . ILE A 1 88 ? -5.774 -2.518 22.966 1.00 69.25 88 ILE A O 1
ATOM 658 N N . ARG A 1 89 ? -6.770 -3.695 21.360 1.00 56.25 89 ARG A N 1
ATOM 659 C CA . ARG A 1 89 ? -8.143 -3.285 21.701 1.00 56.25 89 ARG A CA 1
ATOM 660 C C . ARG A 1 89 ? -8.991 -4.444 22.184 1.00 56.25 89 ARG A C 1
ATOM 662 O O . ARG A 1 89 ? -8.954 -5.502 21.521 1.00 56.25 89 ARG A O 1
#

InterPro domains:
  IPR054224 Protein of unknown function DUF6944 [PF22116] (6-85)

pLDDT: mean 95.76, std 6.19, range [56.25, 98.81]